Protein AF-A0AAW9RDH3-F1 (afdb_monomer_lite)

Sequence (100 aa):
MKYAQISLVVAACLLPASAGADIFDSRPDLRFCVAGMLGGFRNGLEERACAKYFDLPSNYHFACARGVVRGFPSRIDRAACVTFFEGQAAAAKSAYVRPQ

Organism: NCBI:txid1764581

Structure (mmCIF, N/CA/C/O backbone):
data_AF-A0AAW9RDH3-F1
#
_entry.id   AF-A0AAW9RDH3-F1
#
loop_
_atom_site.group_PDB
_atom_site.id
_atom_site.type_symbol
_atom_site.label_atom_id
_atom_site.label_alt_id
_atom_site.label_comp_id
_atom_site.label_asym_id
_atom_site.label_entity_id
_atom_site.label_seq_id
_atom_site.pdbx_PDB_ins_code
_atom_site.Cartn_x
_atom_site.Cartn_y
_atom_site.Cartn_z
_atom_site.occupancy
_atom_site.B_iso_or_equiv
_atom_site.auth_seq_id
_atom_site.auth_comp_id
_atom_site.auth_asym_id
_atom_site.auth_atom_id
_atom_site.pdbx_PDB_model_num
ATOM 1 N N . MET A 1 1 ? 42.381 -63.319 6.581 1.00 38.06 1 MET A N 1
ATOM 2 C CA . MET A 1 1 ? 41.198 -62.604 6.054 1.00 38.06 1 MET A CA 1
ATOM 3 C C . MET A 1 1 ? 41.484 -61.110 6.170 1.00 38.06 1 MET A C 1
ATOM 5 O O . MET A 1 1 ? 41.630 -60.626 7.283 1.00 38.06 1 MET A O 1
ATOM 9 N N . LYS A 1 2 ? 41.740 -60.428 5.045 1.00 39.41 2 LYS A N 1
ATOM 10 C CA . LYS A 1 2 ? 42.128 -59.005 4.974 1.00 39.41 2 LYS A CA 1
ATOM 11 C C . LYS A 1 2 ? 40.899 -58.193 4.553 1.00 39.41 2 LYS A C 1
ATOM 13 O O . LYS A 1 2 ? 40.356 -58.457 3.487 1.00 39.41 2 LYS A O 1
ATOM 18 N N . TYR A 1 3 ? 40.463 -57.252 5.387 1.00 52.41 3 TYR A N 1
ATOM 19 C CA . TYR A 1 3 ? 39.350 -56.348 5.090 1.00 52.41 3 TYR A CA 1
ATOM 20 C C . TYR A 1 3 ? 39.821 -55.241 4.139 1.00 52.41 3 TYR A C 1
ATOM 22 O O . TYR A 1 3 ? 40.719 -54.470 4.474 1.00 52.41 3 TYR A O 1
ATOM 30 N N . ALA A 1 4 ? 39.238 -55.197 2.942 1.00 52.09 4 ALA A N 1
ATOM 31 C CA . ALA A 1 4 ? 39.453 -54.140 1.965 1.00 52.09 4 ALA A CA 1
ATOM 32 C C . ALA A 1 4 ? 38.660 -52.892 2.383 1.00 52.09 4 ALA A C 1
ATOM 34 O O . ALA A 1 4 ? 37.435 -52.934 2.494 1.00 52.09 4 ALA A O 1
ATOM 35 N N . GLN A 1 5 ? 39.367 -51.789 2.633 1.00 52.66 5 GLN A N 1
ATOM 36 C CA . GLN A 1 5 ? 38.770 -50.473 2.834 1.00 52.66 5 GLN A CA 1
ATOM 37 C C . GLN A 1 5 ? 38.231 -49.958 1.495 1.00 52.66 5 GLN A C 1
ATOM 39 O O . GLN A 1 5 ? 38.995 -49.708 0.566 1.00 52.66 5 GLN A O 1
ATOM 44 N N . ILE A 1 6 ? 36.911 -49.809 1.394 1.00 56.03 6 ILE A N 1
ATOM 45 C CA . ILE A 1 6 ? 36.253 -49.149 0.266 1.00 56.03 6 ILE A CA 1
ATOM 46 C C . ILE A 1 6 ? 36.157 -47.663 0.623 1.00 56.03 6 ILE A C 1
ATOM 48 O O . ILE A 1 6 ? 35.269 -47.246 1.364 1.00 56.03 6 ILE A O 1
ATOM 52 N N . SER A 1 7 ? 37.107 -46.869 0.125 1.00 54.06 7 SER A N 1
ATOM 53 C CA . SER A 1 7 ? 37.024 -45.406 0.142 1.00 54.06 7 SER A CA 1
ATOM 54 C C . SER A 1 7 ? 35.915 -44.955 -0.805 1.00 54.06 7 SER A C 1
ATOM 56 O O . SER A 1 7 ? 36.089 -44.947 -2.023 1.00 54.06 7 SER A O 1
ATOM 58 N N . LEU A 1 8 ? 34.764 -44.583 -0.246 1.00 56.12 8 LEU A N 1
ATOM 59 C CA . LEU A 1 8 ? 33.681 -43.942 -0.983 1.00 56.12 8 LEU A CA 1
ATOM 60 C C . LEU A 1 8 ? 34.046 -42.460 -1.177 1.00 56.12 8 LEU A C 1
ATOM 62 O O . LEU A 1 8 ? 33.896 -41.644 -0.269 1.00 56.12 8 LEU A O 1
ATOM 66 N N . VAL A 1 9 ? 34.579 -42.110 -2.349 1.00 57.41 9 VAL A N 1
ATOM 67 C CA . VAL A 1 9 ? 34.773 -40.710 -2.748 1.00 57.41 9 VAL A CA 1
ATOM 68 C C . VAL A 1 9 ? 33.389 -40.124 -3.018 1.00 57.41 9 VAL A C 1
ATOM 70 O O . VAL A 1 9 ? 32.780 -40.390 -4.053 1.00 57.41 9 VAL A O 1
ATOM 73 N N . VAL A 1 10 ? 32.871 -39.348 -2.066 1.00 63.00 10 VAL A N 1
ATOM 74 C CA . VAL A 1 10 ? 31.678 -38.517 -2.258 1.00 63.00 10 VAL A CA 1
ATOM 75 C C . VAL A 1 10 ? 32.065 -37.402 -3.226 1.00 63.00 10 VAL A C 1
ATOM 77 O O . VAL A 1 10 ? 32.575 -36.355 -2.831 1.00 63.00 10 VAL A O 1
ATOM 80 N N . ALA A 1 11 ? 31.877 -37.659 -4.520 1.00 61.09 11 ALA A N 1
ATOM 81 C CA . ALA A 1 11 ? 31.934 -36.647 -5.559 1.00 61.09 11 ALA A CA 1
ATOM 82 C C . ALA A 1 11 ? 30.769 -35.676 -5.331 1.00 61.09 11 ALA A C 1
ATOM 84 O O . ALA A 1 11 ? 29.647 -35.893 -5.790 1.00 61.09 11 ALA A O 1
ATOM 85 N N . ALA A 1 12 ? 31.035 -34.622 -4.560 1.00 56.84 12 ALA A N 1
ATOM 86 C CA . ALA A 1 12 ? 30.167 -33.467 -4.466 1.00 56.84 12 ALA A CA 1
ATOM 87 C C . ALA A 1 12 ? 29.993 -32.903 -5.881 1.00 56.84 12 ALA A C 1
ATOM 89 O O . ALA A 1 12 ? 30.905 -32.296 -6.442 1.00 56.84 12 ALA A O 1
ATOM 90 N N . CYS A 1 13 ? 28.823 -33.144 -6.471 1.00 51.00 13 CYS A N 1
ATOM 91 C CA . CYS A 1 13 ? 28.353 -32.406 -7.630 1.00 51.00 13 CYS A CA 1
ATOM 92 C C . CYS A 1 13 ? 28.250 -30.930 -7.230 1.00 51.00 13 CYS A C 1
ATOM 94 O O . CYS A 1 13 ? 27.219 -30.480 -6.735 1.00 51.00 13 CYS A O 1
ATOM 96 N N . LEU A 1 14 ? 29.336 -30.184 -7.435 1.00 62.44 14 LEU A N 1
ATOM 97 C CA . LEU A 1 14 ? 29.344 -28.728 -7.512 1.00 62.44 14 LEU A CA 1
ATOM 98 C C . LEU A 1 14 ? 28.615 -28.334 -8.799 1.00 62.44 14 LEU A C 1
ATOM 100 O O . LEU A 1 14 ? 29.221 -27.911 -9.780 1.00 62.44 14 LEU A O 1
ATOM 104 N N . LEU A 1 15 ? 27.297 -28.524 -8.814 1.00 62.53 15 LEU A N 1
ATOM 105 C CA . LEU A 1 15 ? 26.457 -27.781 -9.735 1.00 62.53 15 LEU A CA 1
ATOM 106 C C . LEU A 1 15 ? 26.617 -26.313 -9.325 1.00 62.53 15 LEU A C 1
ATOM 108 O O . LEU A 1 15 ? 26.351 -26.000 -8.160 1.00 62.53 15 LEU A O 1
ATOM 112 N N . PRO A 1 16 ? 27.074 -25.409 -10.210 1.00 58.62 16 PRO A N 1
ATOM 113 C CA . PRO A 1 16 ? 26.920 -23.997 -9.930 1.00 58.62 16 PRO A CA 1
ATOM 114 C C . PRO A 1 16 ? 25.420 -23.787 -9.754 1.00 58.62 16 PRO A C 1
ATOM 116 O O . PRO A 1 16 ? 24.646 -24.000 -10.688 1.00 58.62 16 PRO A O 1
ATOM 119 N N . ALA A 1 17 ? 24.997 -23.440 -8.537 1.00 61.06 17 ALA A N 1
ATOM 120 C CA . ALA A 1 17 ? 23.686 -22.860 -8.347 1.00 61.06 17 ALA A CA 1
ATOM 121 C C . ALA A 1 17 ? 23.643 -21.692 -9.328 1.00 61.06 17 ALA A C 1
ATOM 123 O O . ALA A 1 17 ? 24.427 -20.750 -9.193 1.00 61.06 17 ALA A O 1
ATOM 124 N N . SER A 1 18 ? 22.818 -21.790 -10.372 1.00 57.06 18 SER A N 1
ATOM 125 C CA . SER A 1 18 ? 22.529 -20.626 -11.184 1.00 57.06 18 SER A CA 1
ATOM 126 C C . SER A 1 18 ? 21.944 -19.624 -10.202 1.00 57.06 18 SER A C 1
ATOM 128 O O . SER A 1 18 ? 20.807 -19.789 -9.755 1.00 57.06 18 SER A O 1
ATOM 130 N N . ALA A 1 19 ? 22.742 -18.639 -9.798 1.00 60.88 19 ALA A N 1
ATOM 131 C CA . ALA A 1 19 ? 22.229 -17.435 -9.190 1.00 60.88 19 ALA A CA 1
ATOM 132 C C . ALA A 1 19 ? 21.390 -16.797 -10.294 1.00 60.88 19 ALA A C 1
ATOM 134 O O . ALA A 1 19 ? 21.899 -16.040 -11.117 1.00 60.88 19 ALA A O 1
ATOM 135 N N . GLY A 1 20 ? 20.132 -17.231 -10.416 1.00 56.88 20 GLY A N 1
ATOM 136 C CA . GLY A 1 20 ? 19.155 -16.515 -11.209 1.00 56.88 20 GLY A CA 1
ATOM 137 C C . GLY A 1 20 ? 19.182 -15.112 -10.643 1.00 56.88 20 GLY A C 1
ATOM 138 O O . GLY A 1 20 ? 18.926 -14.956 -9.451 1.00 56.88 20 GLY A O 1
ATOM 139 N N . ALA A 1 21 ? 19.631 -14.145 -11.446 1.00 63.44 21 ALA A N 1
ATOM 140 C CA . ALA A 1 21 ? 19.698 -12.760 -11.015 1.00 63.44 21 ALA A CA 1
ATOM 141 C C . ALA A 1 21 ? 18.341 -12.418 -10.398 1.00 63.44 21 ALA A C 1
ATOM 143 O O . ALA A 1 21 ? 17.310 -12.617 -11.051 1.00 63.44 21 ALA A O 1
ATOM 144 N N . ASP A 1 22 ? 18.339 -12.002 -9.131 1.00 84.56 22 ASP A N 1
ATOM 145 C CA . ASP A 1 22 ? 17.101 -11.616 -8.475 1.00 84.56 22 ASP A CA 1
ATOM 146 C C . ASP A 1 22 ? 16.471 -10.512 -9.341 1.00 84.56 22 ASP A C 1
ATOM 148 O O . ASP A 1 22 ? 17.170 -9.630 -9.859 1.00 84.56 22 ASP A O 1
ATOM 152 N N . ILE A 1 23 ? 15.153 -10.557 -9.559 1.00 86.44 23 ILE A N 1
ATOM 153 C CA . ILE A 1 23 ? 14.466 -9.504 -10.311 1.00 86.44 23 ILE A CA 1
ATOM 154 C C . ILE A 1 23 ? 14.802 -8.125 -9.728 1.00 86.44 23 ILE A C 1
ATOM 156 O O . ILE A 1 23 ? 14.955 -7.170 -10.482 1.00 86.44 23 ILE A O 1
ATOM 160 N N . PHE A 1 24 ? 15.034 -8.038 -8.419 1.00 89.06 24 PHE A N 1
ATOM 161 C CA . PHE A 1 24 ? 15.455 -6.829 -7.725 1.00 89.06 24 PHE A CA 1
ATOM 162 C C . PHE A 1 24 ? 16.904 -6.402 -8.003 1.00 89.06 24 PHE A C 1
ATOM 164 O O . PHE A 1 24 ? 17.189 -5.207 -7.909 1.00 89.06 24 PHE A O 1
ATOM 171 N N . ASP A 1 25 ? 17.797 -7.323 -8.377 1.00 88.69 25 ASP A N 1
ATOM 172 C CA . ASP A 1 25 ? 19.160 -6.993 -8.820 1.00 88.69 25 ASP A CA 1
ATOM 173 C C . ASP A 1 25 ? 19.133 -6.370 -10.219 1.00 88.69 25 ASP A C 1
ATOM 175 O O . ASP A 1 25 ? 19.815 -5.382 -10.488 1.00 88.69 25 ASP A O 1
ATOM 179 N N . SER A 1 26 ? 18.291 -6.913 -11.104 1.00 90.38 26 SER A N 1
ATOM 180 C CA . SER A 1 26 ? 18.099 -6.380 -12.461 1.00 90.38 26 SER A CA 1
ATOM 181 C C . SER A 1 26 ? 17.200 -5.133 -12.516 1.00 90.38 26 SER A C 1
ATOM 183 O O . SER A 1 26 ? 17.265 -4.366 -13.477 1.00 90.38 26 SER A O 1
ATOM 185 N N . ARG A 1 27 ? 16.367 -4.914 -11.488 1.00 91.25 27 ARG A N 1
ATOM 186 C CA . ARG A 1 27 ? 15.390 -3.819 -11.368 1.00 91.25 27 ARG A CA 1
ATOM 187 C C . ARG A 1 27 ? 15.510 -3.122 -10.004 1.00 91.25 27 ARG A C 1
ATOM 189 O O . ARG A 1 27 ? 14.650 -3.295 -9.130 1.00 91.25 27 ARG A O 1
ATOM 196 N N . PRO A 1 28 ? 16.561 -2.310 -9.790 1.00 91.88 28 PRO A N 1
ATOM 197 C CA . PRO A 1 28 ? 16.746 -1.586 -8.530 1.00 91.88 28 PRO A CA 1
ATOM 198 C C . PRO A 1 28 ? 15.622 -0.570 -8.256 1.00 91.88 28 PRO A C 1
ATOM 200 O O . PRO A 1 28 ? 15.322 -0.269 -7.100 1.00 91.88 28 PRO A O 1
ATOM 203 N N . ASP A 1 29 ? 14.974 -0.077 -9.312 1.00 94.06 29 ASP A N 1
ATOM 204 C CA . ASP A 1 29 ? 13.763 0.745 -9.290 1.00 94.06 29 ASP A CA 1
ATOM 205 C C . ASP A 1 29 ? 12.572 -0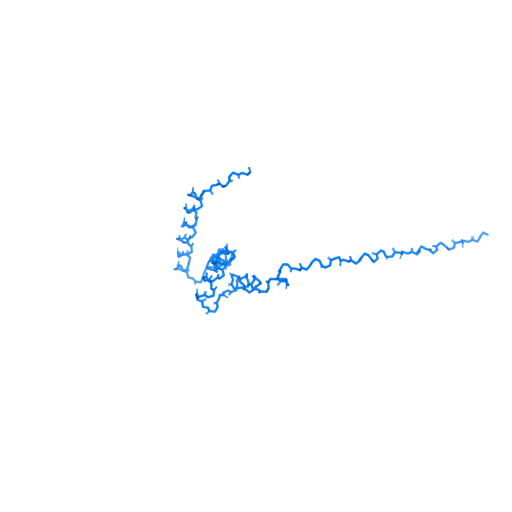.004 -8.671 1.00 94.06 29 ASP A C 1
ATOM 207 O O . ASP A 1 29 ? 11.930 0.498 -7.746 1.00 94.06 29 ASP A O 1
ATOM 211 N N . LEU A 1 30 ? 12.329 -1.242 -9.111 1.00 93.81 30 LEU A N 1
ATOM 212 C CA . LEU A 1 30 ? 11.304 -2.105 -8.526 1.00 93.81 30 LEU A CA 1
ATOM 213 C C . LEU A 1 30 ? 11.618 -2.403 -7.057 1.00 93.81 30 LEU A C 1
ATOM 215 O O . LEU A 1 30 ? 10.726 -2.331 -6.211 1.00 93.81 30 LEU A O 1
ATOM 219 N N . ARG A 1 31 ? 12.888 -2.681 -6.733 1.00 94.19 31 ARG A N 1
ATOM 220 C CA . ARG A 1 31 ? 13.328 -2.915 -5.349 1.00 94.19 31 ARG A CA 1
ATOM 221 C C . ARG A 1 31 ? 13.006 -1.725 -4.450 1.00 94.19 31 ARG A C 1
ATOM 223 O O . ARG A 1 31 ? 12.475 -1.912 -3.357 1.00 94.19 31 ARG A O 1
ATOM 230 N N . PHE A 1 32 ? 13.298 -0.510 -4.913 1.00 93.69 32 PHE A N 1
ATOM 231 C CA . PHE A 1 32 ? 12.955 0.721 -4.203 1.00 93.69 32 PHE A CA 1
ATOM 232 C C . PHE A 1 32 ? 11.442 0.847 -3.994 1.00 93.69 32 PHE A C 1
ATOM 234 O O . PHE A 1 32 ? 10.994 1.086 -2.873 1.00 93.69 32 PHE A O 1
ATOM 241 N N . CYS A 1 33 ? 10.650 0.631 -5.044 1.00 94.31 33 CYS A N 1
ATOM 242 C CA . CYS A 1 33 ? 9.200 0.760 -4.967 1.00 94.31 33 CYS A CA 1
ATOM 243 C C . CYS A 1 33 ? 8.552 -0.270 -4.034 1.00 94.31 33 CYS A C 1
ATOM 245 O O . CYS A 1 33 ? 7.680 0.086 -3.241 1.00 94.31 33 CYS A O 1
ATOM 247 N N . VAL A 1 34 ? 9.007 -1.525 -4.060 1.00 93.69 34 VAL A N 1
ATOM 248 C CA . VAL A 1 34 ? 8.536 -2.568 -3.135 1.00 93.69 34 VAL A CA 1
ATOM 249 C C . VAL A 1 34 ? 8.956 -2.255 -1.698 1.00 93.69 34 VAL A C 1
ATOM 251 O O . VAL A 1 34 ? 8.146 -2.385 -0.780 1.00 93.69 34 VAL A O 1
ATOM 254 N N . ALA A 1 35 ? 10.186 -1.779 -1.483 1.00 93.31 35 ALA A N 1
ATOM 255 C CA . ALA A 1 35 ? 10.629 -1.351 -0.159 1.00 93.31 35 ALA A CA 1
ATOM 256 C C . ALA A 1 35 ? 9.768 -0.194 0.380 1.00 93.31 35 ALA A C 1
ATOM 258 O O . ALA A 1 35 ? 9.333 -0.248 1.530 1.00 93.31 35 ALA A O 1
ATOM 259 N N . GLY A 1 36 ? 9.455 0.803 -0.454 1.00 93.00 36 GLY A N 1
ATOM 260 C CA . GLY A 1 36 ? 8.565 1.910 -0.096 1.00 93.00 36 GLY A CA 1
ATOM 261 C C . GLY A 1 36 ? 7.132 1.454 0.187 1.00 93.00 36 GLY A C 1
ATOM 262 O O . GLY A 1 36 ? 6.514 1.881 1.159 1.00 93.00 36 GLY A O 1
ATOM 263 N N . MET A 1 37 ? 6.618 0.496 -0.581 1.00 92.06 37 MET A N 1
ATOM 264 C CA . MET A 1 37 ? 5.304 -0.102 -0.349 1.00 92.06 37 MET A CA 1
ATOM 265 C C . MET A 1 37 ? 5.218 -0.813 1.012 1.00 92.06 37 MET A C 1
ATOM 267 O O . MET A 1 37 ? 4.198 -0.712 1.691 1.00 92.06 37 MET A O 1
ATOM 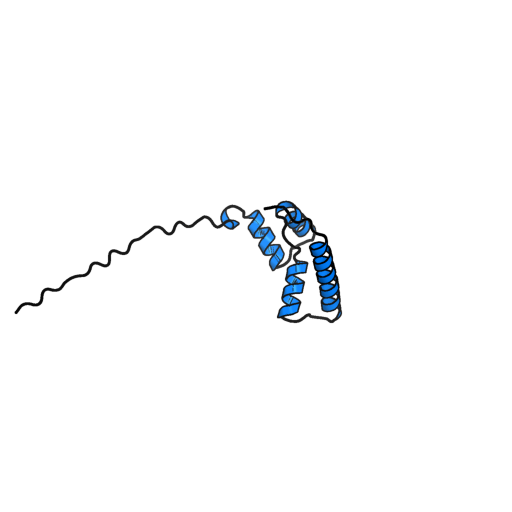271 N N . LEU A 1 38 ? 6.284 -1.482 1.458 1.00 91.38 38 LEU A N 1
ATOM 272 C CA . LEU A 1 38 ? 6.313 -2.198 2.741 1.00 91.38 38 LEU A CA 1
ATOM 273 C C . LEU A 1 38 ? 6.658 -1.290 3.936 1.00 91.38 38 LEU A C 1
ATOM 275 O O . LEU A 1 38 ? 6.098 -1.440 5.027 1.00 91.38 38 LEU A O 1
ATOM 279 N N . GLY A 1 39 ? 7.599 -0.367 3.744 1.00 89.56 39 GLY A N 1
ATOM 280 C CA . GLY A 1 39 ? 8.195 0.457 4.797 1.00 89.56 39 GLY A CA 1
ATOM 281 C C . GLY A 1 39 ? 7.627 1.870 4.912 1.00 89.56 39 GLY A C 1
ATOM 282 O O . GLY A 1 39 ? 7.700 2.458 5.987 1.00 89.56 39 GLY A O 1
ATOM 283 N N . GLY A 1 40 ? 7.014 2.383 3.849 1.00 90.31 40 GLY A N 1
ATOM 284 C CA . GLY A 1 40 ? 6.640 3.787 3.689 1.00 90.31 40 GLY A CA 1
ATOM 285 C C . GLY A 1 40 ? 7.505 4.475 2.633 1.00 90.31 40 GLY A C 1
ATOM 286 O O . GLY A 1 40 ? 8.699 4.203 2.514 1.00 90.31 40 GLY A O 1
ATOM 287 N N . PHE A 1 41 ? 6.899 5.385 1.876 1.00 89.94 41 PHE A N 1
ATOM 288 C CA . PHE A 1 41 ? 7.615 6.289 0.976 1.00 89.94 41 PHE A CA 1
ATOM 289 C C . PHE A 1 41 ? 8.048 7.550 1.726 1.00 89.94 41 PHE A C 1
ATOM 291 O O . PHE A 1 41 ? 7.403 7.946 2.699 1.00 89.94 41 PHE A O 1
ATOM 298 N N . ARG A 1 42 ? 9.111 8.228 1.268 1.00 86.44 42 ARG A N 1
ATOM 299 C CA . ARG A 1 42 ? 9.501 9.514 1.878 1.00 86.44 42 ARG A CA 1
ATOM 300 C C . ARG A 1 42 ? 8.473 10.603 1.603 1.00 86.44 42 ARG A C 1
ATOM 302 O O . ARG A 1 42 ? 8.353 11.543 2.383 1.00 86.44 42 ARG A O 1
ATOM 309 N N . ASN A 1 43 ? 7.788 10.519 0.467 1.00 87.81 43 ASN A N 1
ATOM 310 C CA . ASN A 1 43 ? 6.777 11.477 0.046 1.00 87.81 43 ASN A CA 1
ATOM 311 C C . ASN A 1 43 ? 5.760 10.824 -0.906 1.00 87.81 43 ASN A C 1
ATOM 313 O O . ASN A 1 43 ? 6.004 9.763 -1.478 1.00 87.81 43 ASN A O 1
ATOM 317 N N . GLY A 1 44 ? 4.629 11.499 -1.117 1.00 85.56 44 GLY A N 1
ATOM 318 C CA . GLY A 1 44 ? 3.560 10.993 -1.983 1.00 85.56 44 GLY A CA 1
ATOM 319 C C . GLY A 1 44 ? 3.866 11.019 -3.487 1.00 85.56 44 GLY A C 1
ATOM 320 O O . GLY A 1 44 ? 3.121 10.410 -4.250 1.00 85.56 44 GLY A O 1
ATOM 321 N N . LEU A 1 45 ? 4.919 11.709 -3.949 1.00 90.69 45 LEU A N 1
ATOM 322 C CA . LEU A 1 45 ? 5.305 11.685 -5.368 1.00 90.69 45 LEU A CA 1
ATOM 323 C C . LEU A 1 45 ? 5.987 10.364 -5.723 1.00 90.69 45 LEU A C 1
ATOM 325 O O . LEU A 1 45 ? 5.680 9.791 -6.765 1.00 90.69 45 LEU A O 1
ATOM 329 N N . GLU A 1 46 ? 6.855 9.865 -4.843 1.00 91.94 46 GLU A N 1
ATOM 330 C CA . GLU A 1 46 ? 7.496 8.554 -4.989 1.00 91.94 46 GLU A CA 1
ATOM 331 C C . GLU A 1 46 ? 6.455 7.434 -5.025 1.00 91.94 46 GLU A C 1
ATOM 333 O O . GLU A 1 46 ? 6.486 6.599 -5.926 1.00 91.94 46 GLU A O 1
ATOM 338 N N . GLU A 1 47 ? 5.481 7.465 -4.111 1.00 92.25 47 GLU A N 1
ATOM 339 C CA . GLU A 1 47 ? 4.396 6.482 -4.086 1.00 92.25 47 GLU A CA 1
ATOM 340 C C . GLU A 1 47 ? 3.595 6.489 -5.394 1.00 92.25 47 GLU A C 1
ATOM 342 O O . GLU A 1 47 ? 3.395 5.442 -6.009 1.00 92.25 47 GLU A O 1
ATOM 347 N N . ARG A 1 48 ? 3.185 7.674 -5.870 1.00 91.06 48 ARG A N 1
ATOM 348 C CA . ARG A 1 48 ? 2.443 7.808 -7.136 1.00 91.06 48 ARG A CA 1
ATOM 349 C C . ARG A 1 48 ? 3.260 7.343 -8.336 1.00 91.06 48 ARG A C 1
ATOM 351 O O . ARG A 1 48 ? 2.701 6.725 -9.240 1.00 91.06 48 ARG A O 1
ATOM 358 N N . ALA A 1 49 ? 4.557 7.643 -8.364 1.00 92.19 49 ALA A N 1
ATOM 359 C CA . ALA A 1 49 ? 5.443 7.185 -9.425 1.00 92.19 49 ALA A CA 1
ATOM 360 C C . ALA A 1 49 ? 5.536 5.653 -9.425 1.00 92.19 49 ALA A C 1
ATOM 362 O O . ALA A 1 49 ? 5.302 5.028 -10.456 1.00 92.19 49 ALA A O 1
ATOM 363 N N . CYS A 1 50 ? 5.788 5.042 -8.268 1.00 92.94 50 CYS A N 1
ATOM 364 C CA . CYS A 1 50 ? 5.873 3.592 -8.126 1.00 92.94 50 CYS A CA 1
ATOM 365 C C . CYS A 1 50 ? 4.568 2.876 -8.492 1.00 92.94 50 CYS A C 1
ATOM 367 O O . CYS A 1 50 ? 4.603 1.896 -9.235 1.00 92.94 50 CYS A O 1
ATOM 369 N N . ALA A 1 51 ? 3.421 3.395 -8.045 1.00 91.19 51 ALA A N 1
ATOM 370 C CA . ALA A 1 51 ? 2.112 2.862 -8.415 1.00 91.19 51 ALA A CA 1
ATOM 371 C C . ALA A 1 51 ? 1.878 2.926 -9.933 1.00 91.19 51 ALA A C 1
ATOM 373 O O . ALA A 1 51 ? 1.351 1.985 -10.511 1.00 91.19 51 ALA A O 1
ATOM 374 N N . LYS A 1 52 ? 2.319 4.004 -10.596 1.00 90.75 52 LYS A N 1
ATOM 375 C CA . LYS A 1 52 ? 2.168 4.177 -12.047 1.00 90.75 52 LYS A CA 1
ATOM 376 C C . LYS A 1 52 ? 3.081 3.265 -12.871 1.00 90.75 52 LYS A C 1
ATOM 378 O O . LYS A 1 52 ? 2.672 2.818 -13.935 1.00 90.75 52 LYS A O 1
ATOM 383 N N . TYR A 1 53 ? 4.328 3.059 -12.445 1.00 91.94 53 TYR A N 1
ATOM 384 C CA . TYR A 1 53 ? 5.313 2.314 -13.241 1.00 91.94 53 TYR A CA 1
ATOM 385 C C . TYR A 1 53 ? 5.253 0.798 -13.041 1.00 91.94 53 TYR A C 1
ATOM 387 O O . TYR A 1 53 ? 5.700 0.062 -13.919 1.00 91.94 53 TYR A O 1
ATOM 395 N N . PHE A 1 54 ? 4.732 0.337 -11.902 1.00 92.31 54 PHE A N 1
ATOM 396 C CA . PHE A 1 54 ? 4.781 -1.075 -11.512 1.00 92.31 54 PHE A CA 1
ATOM 397 C C . P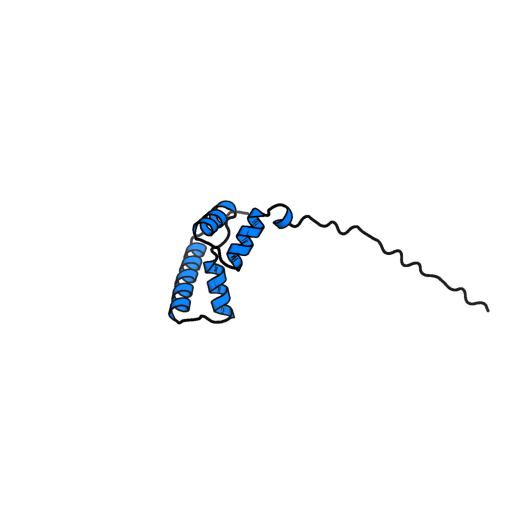HE A 1 54 ? 3.438 -1.663 -11.086 1.00 92.31 54 PHE A C 1
ATOM 399 O O . PHE A 1 54 ? 3.412 -2.805 -10.636 1.00 92.31 54 PHE A O 1
ATOM 406 N N . ASP A 1 55 ? 2.349 -0.893 -11.172 1.00 89.12 55 ASP A N 1
ATOM 407 C CA . ASP A 1 55 ? 1.010 -1.310 -10.736 1.00 89.12 55 ASP A CA 1
ATOM 408 C C . ASP A 1 55 ? 0.982 -1.846 -9.288 1.00 89.12 55 ASP A C 1
ATOM 410 O O . ASP A 1 55 ? 0.214 -2.744 -8.935 1.00 89.12 55 ASP A O 1
ATOM 414 N N . LEU A 1 56 ? 1.851 -1.304 -8.426 1.00 87.19 56 LEU A N 1
ATOM 415 C CA . LEU A 1 56 ? 1.959 -1.727 -7.031 1.00 87.19 56 LEU A CA 1
ATOM 416 C C . LEU A 1 56 ? 0.833 -1.119 -6.177 1.00 87.19 56 LEU A C 1
ATOM 418 O O . LEU A 1 56 ? 0.491 0.055 -6.359 1.00 87.19 56 LEU A O 1
ATOM 422 N N . PRO A 1 57 ? 0.289 -1.869 -5.197 1.00 87.69 57 PRO A N 1
ATOM 423 C CA . PRO A 1 57 ? -0.619 -1.312 -4.202 1.00 87.69 57 PRO A CA 1
ATOM 424 C C . PRO A 1 57 ? 0.009 -0.144 -3.432 1.00 87.69 57 PRO A C 1
ATOM 426 O O . PRO A 1 57 ? 1.225 -0.074 -3.253 1.00 87.69 57 PRO A O 1
ATOM 429 N N . SER A 1 58 ? -0.834 0.747 -2.909 1.00 88.44 58 SER A N 1
ATOM 430 C CA . SER A 1 58 ? -0.378 1.832 -2.036 1.00 88.44 58 SER A CA 1
ATOM 431 C C . SER A 1 58 ? 0.277 1.295 -0.759 1.00 88.44 58 SER A C 1
ATOM 433 O O . SER A 1 58 ? -0.083 0.226 -0.250 1.00 88.44 58 SER A O 1
ATOM 435 N N . ASN A 1 59 ? 1.191 2.070 -0.169 1.00 92.31 59 ASN A N 1
ATOM 436 C CA . ASN A 1 59 ? 1.755 1.744 1.144 1.00 92.31 59 ASN A CA 1
ATOM 437 C C . ASN A 1 59 ? 0.659 1.672 2.219 1.00 92.31 59 ASN A C 1
ATOM 439 O O . ASN A 1 59 ? 0.728 0.843 3.130 1.00 92.31 59 ASN A O 1
ATOM 443 N N . TYR A 1 60 ? -0.388 2.490 2.074 1.00 93.19 60 TYR A N 1
ATOM 444 C CA . TYR A 1 60 ? -1.538 2.488 2.974 1.00 93.19 60 TYR A CA 1
ATOM 445 C C . TYR A 1 60 ? -2.212 1.110 3.062 1.00 93.19 60 TYR A C 1
ATOM 447 O O . TYR A 1 60 ? -2.598 0.685 4.150 1.00 93.19 60 TYR A O 1
ATOM 455 N N . HIS A 1 61 ? -2.252 0.354 1.959 1.00 94.00 61 HIS A N 1
ATOM 456 C CA . HIS A 1 61 ? -2.769 -1.014 1.950 1.00 94.00 61 HIS A CA 1
ATOM 457 C C . HIS A 1 61 ? -2.009 -1.919 2.934 1.00 94.00 61 HIS A C 1
ATOM 459 O O . HIS A 1 61 ? -2.610 -2.601 3.768 1.00 94.00 61 HIS A O 1
ATOM 465 N N . PHE A 1 62 ? -0.675 -1.880 2.894 1.00 93.25 62 PHE A N 1
ATOM 466 C CA . PHE A 1 62 ? 0.176 -2.663 3.793 1.00 93.25 62 PHE A CA 1
ATOM 467 C C . PHE A 1 62 ? 0.186 -2.118 5.222 1.00 93.25 62 PHE A C 1
ATOM 469 O O . PHE A 1 62 ? 0.286 -2.891 6.177 1.00 93.25 62 PHE A O 1
ATOM 476 N N . ALA A 1 63 ? 0.056 -0.803 5.409 1.00 93.69 63 ALA A N 1
ATOM 477 C CA . ALA A 1 63 ? -0.130 -0.211 6.731 1.00 93.69 63 ALA A CA 1
ATOM 478 C C . ALA A 1 63 ? -1.417 -0.731 7.395 1.00 93.69 63 ALA A C 1
ATOM 480 O O . ALA A 1 63 ? -1.364 -1.208 8.531 1.00 93.69 63 ALA A O 1
ATOM 481 N N . CYS A 1 64 ? -2.536 -0.749 6.665 1.00 95.88 64 CYS A N 1
ATOM 482 C CA . CYS A 1 64 ? -3.799 -1.294 7.155 1.00 95.88 64 CYS A CA 1
ATOM 483 C C . CYS A 1 64 ? -3.717 -2.796 7.437 1.00 95.88 64 CYS A C 1
ATOM 485 O O . CYS A 1 64 ? -4.137 -3.232 8.508 1.00 95.88 64 CYS A O 1
ATOM 487 N N . ALA A 1 65 ? -3.114 -3.586 6.541 1.00 95.25 65 ALA A N 1
ATOM 488 C CA . ALA A 1 65 ? -2.918 -5.020 6.765 1.00 95.25 65 ALA A CA 1
ATOM 489 C C . ALA A 1 65 ? -2.088 -5.300 8.033 1.00 95.25 65 ALA A C 1
ATOM 491 O O . ALA A 1 65 ? -2.439 -6.166 8.836 1.00 95.25 65 ALA A O 1
ATOM 492 N N . ARG A 1 66 ? -1.023 -4.520 8.276 1.00 94.94 66 ARG A N 1
ATOM 493 C CA . ARG A 1 66 ? -0.248 -4.610 9.524 1.00 94.94 66 ARG A CA 1
ATOM 494 C C . ARG A 1 66 ? -1.088 -4.252 10.746 1.00 94.94 66 ARG A C 1
ATOM 496 O O . ARG A 1 66 ? -0.971 -4.947 11.751 1.00 94.94 66 ARG A O 1
ATOM 503 N N . GLY A 1 67 ? -1.933 -3.225 10.661 1.00 96.62 67 GLY A N 1
ATOM 504 C CA . GLY A 1 67 ? -2.845 -2.839 11.740 1.00 96.62 67 GLY A CA 1
ATOM 505 C C . GLY A 1 67 ? -3.874 -3.921 12.083 1.00 96.62 67 GLY A C 1
ATOM 506 O O . GLY A 1 67 ? -4.173 -4.131 13.255 1.00 96.62 67 GLY A O 1
ATOM 507 N N . VAL A 1 68 ? -4.355 -4.682 11.092 1.00 97.38 68 VAL A N 1
ATOM 508 C CA . VAL A 1 68 ? -5.244 -5.836 11.327 1.00 97.38 68 VAL A CA 1
ATOM 509 C C . VAL A 1 68 ? -4.540 -6.925 12.139 1.00 97.38 68 VAL A C 1
ATOM 511 O O . VAL A 1 68 ? -5.125 -7.463 13.074 1.00 97.38 68 VAL A O 1
ATOM 514 N N . VAL A 1 69 ? -3.283 -7.236 11.809 1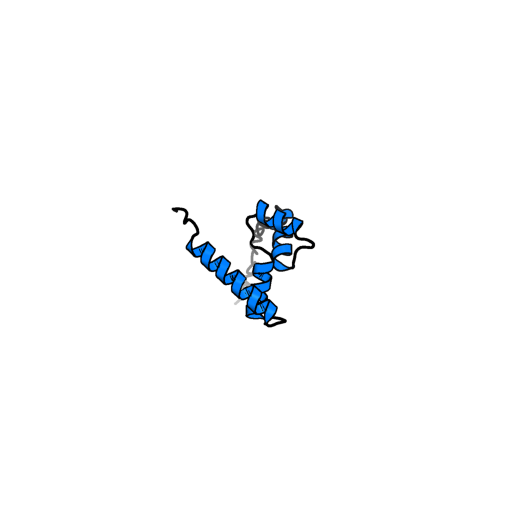.00 97.44 69 VAL A N 1
ATOM 515 C CA . VAL A 1 69 ? -2.526 -8.317 12.465 1.00 97.44 69 VAL A CA 1
ATOM 516 C C . VAL A 1 69 ? -1.970 -7.893 13.827 1.00 97.44 69 VAL A C 1
ATOM 518 O O . VAL A 1 69 ? -1.972 -8.677 14.770 1.00 97.44 69 VAL A O 1
ATOM 521 N N . ARG A 1 70 ? -1.448 -6.667 13.929 1.00 97.56 70 ARG A N 1
ATOM 522 C CA . ARG A 1 70 ? -0.687 -6.186 15.097 1.00 97.56 70 ARG A CA 1
ATOM 523 C C . ARG A 1 70 ? -1.479 -5.242 16.001 1.00 97.56 70 ARG A C 1
ATOM 525 O O . ARG A 1 70 ? -0.989 -4.881 17.066 1.00 97.56 70 ARG A O 1
ATOM 532 N N . GLY A 1 71 ? -2.680 -4.848 15.590 1.00 97.38 71 GLY A N 1
ATOM 533 C CA . GLY A 1 71 ? -3.483 -3.824 16.250 1.00 97.38 71 GLY A CA 1
ATOM 534 C C . GLY A 1 71 ? -3.274 -2.427 15.659 1.00 97.38 71 GLY A C 1
ATOM 535 O O . GLY A 1 71 ? -2.237 -2.113 15.072 1.00 97.38 71 GLY A O 1
ATOM 536 N N . PHE A 1 72 ? -4.291 -1.578 15.824 1.00 97.88 72 PHE A N 1
ATOM 537 C CA . PHE A 1 72 ? -4.283 -0.186 15.371 1.00 97.88 72 PHE A CA 1
ATOM 538 C C . PHE A 1 72 ? -3.921 0.766 16.517 1.00 97.88 72 PHE A C 1
ATOM 540 O O . PHE A 1 72 ? -4.374 0.541 17.642 1.00 97.88 72 PHE A O 1
ATOM 547 N N 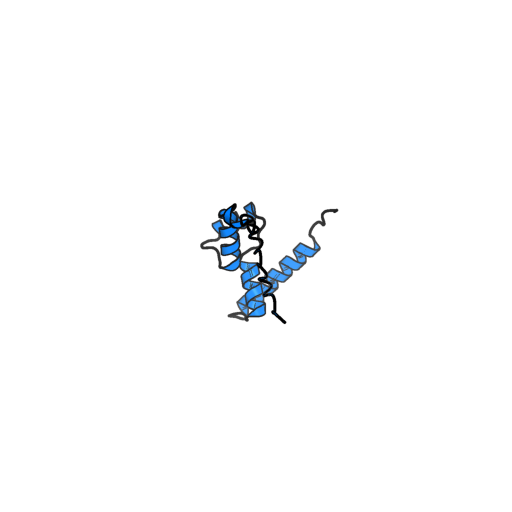. PRO A 1 73 ? -3.183 1.857 16.241 1.00 95.75 73 PRO A N 1
ATOM 548 C CA . PRO A 1 73 ? -2.809 2.826 17.269 1.00 95.75 73 PRO A CA 1
ATOM 549 C C . PRO A 1 73 ? -4.006 3.631 17.794 1.00 95.75 73 PRO A C 1
ATOM 551 O O . PRO 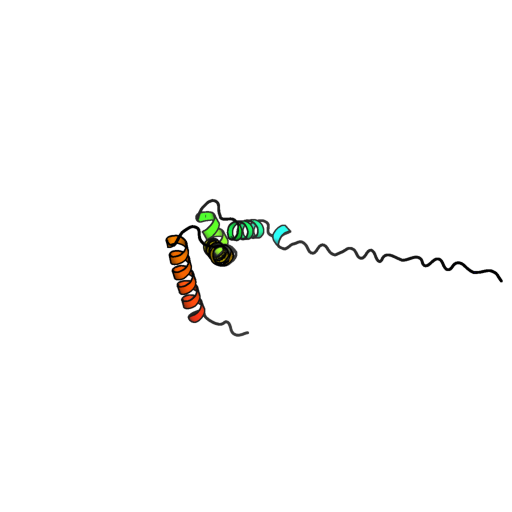A 1 73 ? -4.010 4.037 18.954 1.00 95.75 73 PRO A O 1
ATOM 554 N N . SER A 1 74 ? -5.054 3.823 16.986 1.00 98.00 74 SER A N 1
ATOM 555 C CA . SER A 1 74 ? -6.291 4.465 17.428 1.00 98.00 74 SER A CA 1
ATOM 556 C C . SER A 1 74 ? -7.545 3.864 16.784 1.00 98.00 74 SER A C 1
ATOM 558 O O . SER A 1 74 ? -7.501 3.126 15.795 1.00 98.00 74 SER A O 1
ATOM 560 N N . ARG A 1 75 ? -8.713 4.210 17.344 1.00 98.12 75 ARG A N 1
ATOM 561 C CA . ARG A 1 75 ? -10.015 3.880 16.737 1.00 98.12 75 ARG A CA 1
ATOM 562 C C . ARG A 1 75 ? -10.215 4.581 15.393 1.00 98.12 75 ARG A C 1
ATOM 564 O O . ARG A 1 75 ? -10.889 4.016 14.537 1.00 98.12 75 ARG A O 1
ATOM 571 N N . ILE A 1 76 ? -9.636 5.770 15.225 1.00 98.12 76 ILE A N 1
ATOM 572 C CA . ILE A 1 76 ? -9.718 6.553 13.989 1.00 98.12 76 ILE A CA 1
ATOM 573 C C . ILE A 1 76 ? -8.940 5.838 12.883 1.00 98.12 76 ILE A C 1
ATOM 575 O O . ILE A 1 76 ? -9.493 5.615 11.811 1.00 98.12 76 ILE A O 1
ATOM 579 N N . ASP A 1 77 ? -7.720 5.375 13.170 1.00 97.81 77 ASP A N 1
ATOM 580 C CA . ASP A 1 77 ? -6.903 4.637 12.195 1.00 97.81 77 ASP A CA 1
ATOM 581 C C . ASP A 1 77 ? -7.590 3.346 11.749 1.00 97.81 77 ASP A C 1
ATOM 583 O O . ASP A 1 77 ? -7.634 3.030 10.560 1.00 97.81 77 ASP A O 1
ATOM 587 N N . ARG A 1 78 ? -8.198 2.623 12.699 1.00 98.38 78 ARG A N 1
ATOM 588 C CA . ARG A 1 78 ? -8.996 1.438 12.374 1.00 98.38 78 ARG A CA 1
ATOM 589 C C . ARG A 1 78 ? -10.169 1.787 11.459 1.00 98.38 78 ARG A C 1
ATOM 591 O O . ARG A 1 78 ? -10.384 1.086 10.478 1.00 98.38 78 ARG A O 1
ATOM 598 N N . ALA A 1 79 ? -10.932 2.834 11.780 1.00 98.44 79 ALA A N 1
ATOM 599 C CA . ALA A 1 79 ? -12.087 3.239 10.981 1.00 98.44 79 ALA A CA 1
ATOM 600 C C . ALA A 1 79 ? -11.677 3.630 9.551 1.00 98.44 79 ALA A C 1
ATOM 602 O O . ALA A 1 79 ? -12.295 3.167 8.597 1.00 98.44 79 ALA A O 1
ATOM 603 N N . ALA A 1 80 ? -10.589 4.389 9.400 1.00 97.94 80 ALA A N 1
ATOM 604 C CA . ALA A 1 80 ? -10.055 4.763 8.094 1.00 97.94 80 ALA A CA 1
ATOM 605 C C . ALA A 1 80 ? -9.638 3.533 7.263 1.00 97.94 80 ALA A C 1
ATOM 607 O O . ALA A 1 80 ? -9.989 3.430 6.087 1.00 97.94 80 ALA A O 1
ATOM 608 N N . CYS A 1 81 ? -8.968 2.556 7.884 1.00 97.88 81 CYS A N 1
ATOM 609 C CA . CYS A 1 81 ? -8.594 1.314 7.209 1.00 97.88 81 CYS A CA 1
ATOM 610 C C . CYS A 1 81 ? -9.797 0.444 6.817 1.00 97.88 81 CYS A C 1
ATOM 612 O O . CYS A 1 81 ? -9.758 -0.194 5.765 1.00 97.88 81 CYS A O 1
ATOM 614 N N . VAL A 1 82 ? -10.867 0.430 7.621 1.00 98.31 82 VAL A N 1
ATOM 615 C CA . VAL A 1 82 ? -12.125 -0.245 7.257 1.00 98.31 82 VAL A CA 1
ATOM 616 C C . VAL A 1 82 ? -12.716 0.389 6.001 1.00 98.31 82 VAL A C 1
ATOM 618 O O . VAL A 1 82 ? -12.910 -0.316 5.015 1.00 98.31 82 VAL A O 1
ATOM 621 N N . THR A 1 83 ? -12.899 1.713 5.985 1.00 98.00 83 THR A N 1
ATOM 622 C CA . THR A 1 83 ? -13.424 2.422 4.806 1.00 98.00 83 THR A CA 1
ATOM 623 C C . THR A 1 83 ? -12.564 2.181 3.564 1.00 98.00 83 THR A C 1
ATOM 625 O O . THR A 1 83 ? -13.091 1.956 2.475 1.00 98.00 83 THR A O 1
ATOM 628 N N . PHE A 1 84 ? -11.236 2.176 3.710 1.00 97.00 84 PHE A N 1
ATOM 629 C CA . PHE A 1 84 ? -10.328 1.878 2.605 1.00 97.00 84 PHE A CA 1
ATOM 630 C C . PHE A 1 84 ? -10.539 0.469 2.039 1.00 97.00 84 PHE A C 1
ATOM 632 O O . PHE A 1 84 ? -10.714 0.319 0.830 1.00 97.00 84 PHE A O 1
ATOM 639 N N . PHE A 1 85 ? -10.562 -0.567 2.883 1.00 96.88 85 PHE A N 1
ATOM 640 C CA . PHE A 1 85 ? -10.753 -1.938 2.406 1.00 96.88 85 PHE A CA 1
ATOM 641 C C . PHE A 1 85 ? -12.151 -2.190 1.839 1.00 96.88 85 PHE A C 1
ATOM 643 O O . PHE A 1 85 ? -12.274 -2.940 0.871 1.00 96.88 85 PHE A O 1
ATOM 650 N N . GLU A 1 86 ? -13.189 -1.546 2.369 1.00 97.50 86 GLU A N 1
ATOM 651 C CA . GLU A 1 86 ? -14.529 -1.579 1.773 1.00 97.50 86 GLU A CA 1
ATOM 652 C C . GLU A 1 86 ? -14.521 -1.001 0.352 1.00 97.50 86 GLU A C 1
ATOM 654 O O . GLU A 1 86 ? -15.079 -1.611 -0.564 1.00 97.50 86 GLU A O 1
ATOM 659 N N . GLY A 1 87 ? -13.816 0.116 0.139 1.00 96.25 87 GLY A N 1
ATOM 660 C CA . GLY A 1 87 ? -13.596 0.691 -1.189 1.00 96.25 87 GLY A CA 1
ATOM 661 C C . GLY A 1 87 ? -12.857 -0.263 -2.131 1.00 96.25 87 GLY A C 1
ATOM 662 O O . GLY A 1 87 ? -13.290 -0.471 -3.265 1.00 96.25 87 GLY A O 1
ATOM 663 N N . GLN A 1 88 ? -11.795 -0.918 -1.652 1.00 94.44 88 GLN A N 1
ATOM 664 C CA . GLN A 1 88 ? -11.064 -1.923 -2.434 1.00 94.44 88 GLN A CA 1
ATOM 665 C C . GLN A 1 88 ? -11.943 -3.131 -2.787 1.00 94.44 88 GLN A C 1
ATOM 667 O O . GLN A 1 88 ? -11.897 -3.619 -3.915 1.00 94.44 88 GLN A O 1
ATOM 672 N N . ALA A 1 89 ? -12.770 -3.601 -1.851 1.00 95.75 89 ALA A N 1
ATOM 673 C CA . ALA A 1 89 ? -13.699 -4.700 -2.091 1.00 95.75 89 ALA A CA 1
ATOM 674 C C . ALA A 1 89 ? -14.768 -4.321 -3.126 1.00 95.75 89 ALA A C 1
ATOM 676 O O . ALA A 1 89 ? -15.104 -5.133 -3.988 1.00 95.75 89 ALA A O 1
ATOM 677 N N . ALA A 1 90 ? -15.289 -3.092 -3.076 1.00 96.69 90 ALA A N 1
ATOM 678 C CA . ALA A 1 90 ? -16.201 -2.574 -4.091 1.00 96.69 90 ALA A CA 1
ATOM 679 C C . ALA A 1 90 ? -15.528 -2.502 -5.472 1.00 96.69 90 ALA A C 1
ATOM 681 O O . ALA A 1 90 ? -16.083 -3.016 -6.443 1.00 96.69 90 ALA A O 1
ATOM 682 N N . ALA A 1 91 ? -14.309 -1.958 -5.549 1.00 92.94 91 ALA A N 1
ATOM 683 C CA . ALA A 1 91 ? -13.546 -1.875 -6.792 1.00 92.94 91 ALA A CA 1
ATOM 684 C C . ALA A 1 91 ? -13.276 -3.262 -7.397 1.00 92.94 91 ALA A C 1
ATOM 686 O O . ALA A 1 91 ? -13.462 -3.454 -8.598 1.00 92.94 91 ALA A O 1
ATOM 687 N N . ALA A 1 92 ? -12.920 -4.247 -6.565 1.00 93.06 92 ALA A N 1
ATOM 688 C CA . ALA A 1 92 ? -12.703 -5.625 -6.995 1.00 93.06 92 ALA A CA 1
ATOM 689 C C . ALA A 1 92 ? -13.976 -6.262 -7.575 1.00 93.06 92 ALA A C 1
ATOM 691 O O . ALA A 1 92 ? -13.908 -6.919 -8.610 1.00 93.06 92 ALA A O 1
ATOM 692 N N . LYS A 1 93 ? -15.145 -6.024 -6.963 1.00 94.31 93 LYS A N 1
ATOM 693 C CA . LYS A 1 93 ? -16.440 -6.506 -7.484 1.00 94.31 93 LYS A CA 1
ATOM 694 C C . LYS A 1 93 ? -16.778 -5.926 -8.861 1.00 94.31 93 LYS A C 1
ATOM 696 O O . LYS A 1 93 ? -17.442 -6.594 -9.643 1.00 94.31 93 LYS A O 1
ATOM 701 N N . SER A 1 94 ? -16.346 -4.697 -9.143 1.00 95.19 94 SER A N 1
ATOM 702 C CA . SER A 1 94 ? -16.549 -4.035 -10.440 1.00 95.19 94 SER A CA 1
ATOM 703 C C . SER A 1 94 ? -15.419 -4.252 -11.450 1.00 95.19 94 SER A C 1
ATOM 705 O O . SER A 1 94 ? -15.516 -3.771 -12.578 1.00 95.19 94 SER A O 1
ATOM 707 N N . ALA A 1 95 ? -14.324 -4.908 -11.059 1.00 91.56 95 ALA A N 1
ATOM 708 C CA . ALA A 1 95 ? -13.156 -5.041 -11.916 1.00 91.56 95 ALA A CA 1
ATOM 709 C C . ALA A 1 95 ? -13.447 -5.966 -13.106 1.00 91.56 95 ALA A C 1
ATOM 711 O O . ALA A 1 95 ? -14.077 -7.014 -12.970 1.00 91.56 95 ALA A O 1
ATOM 712 N N . TYR A 1 96 ? -12.945 -5.589 -14.281 1.00 88.44 96 TYR A N 1
ATOM 713 C CA . TYR A 1 96 ? -13.035 -6.421 -15.476 1.00 88.44 96 TYR A CA 1
ATOM 714 C C . TYR A 1 96 ? -12.164 -7.678 -15.335 1.00 88.44 96 TYR A C 1
ATOM 716 O O . TYR A 1 96 ? -10.968 -7.591 -15.044 1.00 88.44 96 TYR A O 1
ATOM 724 N N . VAL A 1 97 ? -12.755 -8.847 -15.586 1.00 91.81 97 VAL A N 1
ATOM 725 C CA . VAL A 1 97 ? -12.041 -10.128 -15.638 1.00 91.81 97 VAL A CA 1
ATOM 726 C C . VAL A 1 97 ? -11.488 -10.319 -17.047 1.00 91.81 97 VAL A C 1
ATOM 728 O O . VAL A 1 97 ? -12.248 -10.404 -18.010 1.00 91.81 97 VAL A O 1
ATOM 731 N N . ARG A 1 98 ? -10.159 -10.400 -17.180 1.00 86.25 98 ARG A N 1
ATOM 732 C CA . ARG A 1 98 ? -9.528 -10.750 -18.458 1.00 86.25 98 ARG A CA 1
ATOM 733 C C . ARG A 1 98 ? -9.824 -12.223 -18.786 1.00 86.25 98 ARG A C 1
ATOM 735 O O . ARG A 1 98 ? -9.557 -13.064 -17.926 1.00 86.25 98 ARG A O 1
ATOM 742 N N . PRO A 1 99 ? -10.359 -12.546 -19.978 1.00 77.25 99 PRO A N 1
ATOM 743 C CA . PRO A 1 99 ? -10.461 -13.933 -20.420 1.00 77.25 99 PRO A CA 1
ATOM 744 C C . PRO A 1 99 ? -9.052 -14.530 -20.524 1.00 77.25 99 PRO A C 1
ATOM 746 O O . PRO A 1 99 ? -8.124 -13.829 -20.935 1.00 77.25 99 PRO A O 1
ATOM 749 N N . GLN A 1 100 ? -8.904 -15.774 -20.064 1.00 62.75 100 GLN A N 1
ATOM 750 C CA . GLN A 1 100 ? -7.636 -16.511 -20.081 1.00 62.75 100 GLN A CA 1
ATOM 751 C C . GLN A 1 100 ? -7.310 -17.035 -21.476 1.00 62.75 100 GLN A C 1
ATOM 753 O O . GLN A 1 100 ? -8.266 -17.426 -22.184 1.00 62.75 100 GLN A O 1
#

pLDDT: mean 84.9, std 15.97, range [38.06, 98.44]

Radius of gyration: 24.84 Å; chains: 1; bounding box: 59×74×38 Å

Foldseek 3Di:
DDDDDDPDPPPPPPPPPPPPPDVCNVCVLLVVQVCCLQPNDPDVVSQVVSCVPPVDDGSLLNVLVCCVVPNDPDPVNVVVSVVVVVVVVVCVVVDDDDDD

Secondary structure (DSSP, 8-state):
-PPP------------------HHHH-HHHHHHHHHHHH--SSHHHHHHHHHHH-PPPHHHHHHHHHHHH--SSHHHHHHHHHHHHHHHHHHHHPPPPP-